Protein AF-A0AAV5T627-F1 (afdb_monomer)

pLDDT: mean 79.97, std 11.0, range [42.38, 95.25]

Organism: NCBI:txid358040

Sequence (148 aa):
MVHAQVKKFQKERMDAIRRGYDGKELEVSAQWTFTGAFMYSLTVITTIGYGNTSAKTNFGKTLTIIYAIVGIPLMLLLLTNIDQVMAKIFRFLCAQSIQPKFRIILWHKKRNAAKIRCGNSLVSRLTQERIKADSSRDSLAPSPSLSP

Secondary structure (DSSP, 8-state):
-HHHHHHHHHHHHHHHHHTT--S-HHHHHHHTSHHHHHHHHHHHHTT----SS---SHHHHHHHHHHHHHHHHHHHHHHHHHHHHHHHHHHHHHHHHHHHHHHHHHHHHHHHHHHHHHHHHHHHHHHHHHHHHHHHHHTTSPPP----

Nearest PDB structures (foldseek):
  8qz3-assembly1_A  TM=9.349E-01  e=4.740E-03  Homo sapiens
  8qz4-assembly1_B  TM=6.705E-01  e=3.155E-03  Homo sapiens
  6v37-assembly1_A  TM=6.675E-01  e=3.867E-03  Mus musculus
  8uec-assembly1_B  TM=6.697E-01  e=9.341E-03  Mus musculus
  8vt9-assembly1_A  TM=5.760E-01  e=1.508E-01  Spirochaeta thermophila

Foldseek 3Di:
DVVVVVVVVVVVVVVCVVVVDPVCPVVLVVCPDPVNVVVCLVCLLVVVCPVPHQDPDPVRVVVSVVSSVVSPVVVVVVCVVVVVVVVVVVVVVVCVVVVVVVVVVVVVVVVVVVVVVVVVVVVVVVVVVVVVVVVVVVVVDPDPDDDD

Structure (mmCIF, N/CA/C/O backbone):
data_AF-A0AAV5T627-F1
#
_entry.id   AF-A0AAV5T627-F1
#
loop_
_atom_site.group_PDB
_atom_site.id
_atom_site.type_symbol
_atom_site.label_atom_id
_atom_site.label_alt_id
_atom_site.label_comp_id
_atom_site.label_asym_id
_atom_site.label_entity_id
_atom_site.label_seq_id
_atom_site.pdbx_PDB_ins_code
_atom_site.Cartn_x
_atom_site.Cartn_y
_atom_site.Cartn_z
_atom_site.occupancy
_atom_site.B_iso_or_equiv
_atom_site.auth_seq_id
_atom_site.auth_comp_id
_atom_site.auth_asym_id
_atom_site.auth_atom_id
_atom_site.pdbx_PDB_model_num
ATOM 1 N N . MET A 1 1 ? 40.185 25.207 -33.789 1.00 73.31 1 MET A N 1
ATOM 2 C CA . MET A 1 1 ? 40.535 23.776 -33.606 1.00 73.31 1 MET A CA 1
ATOM 3 C C . MET A 1 1 ? 39.692 23.105 -32.516 1.00 73.31 1 MET A C 1
ATOM 5 O O . MET A 1 1 ? 39.027 22.122 -32.810 1.00 73.31 1 MET A O 1
ATOM 9 N N . VAL A 1 2 ? 39.619 23.674 -31.305 1.00 86.31 2 VAL A N 1
ATOM 10 C CA . VAL A 1 2 ? 38.874 23.112 -30.153 1.00 86.31 2 VAL A CA 1
ATOM 11 C C . VAL A 1 2 ? 37.380 22.869 -30.436 1.00 86.31 2 VAL A C 1
ATOM 13 O O . VAL A 1 2 ? 36.865 21.788 -30.164 1.00 86.31 2 VAL A O 1
ATOM 16 N N . HIS A 1 3 ? 36.684 23.811 -31.083 1.00 86.69 3 HIS A N 1
ATOM 17 C CA . HIS A 1 3 ? 35.256 23.653 -31.410 1.00 86.69 3 HIS A CA 1
ATOM 18 C C . HIS A 1 3 ? 34.939 22.460 -32.329 1.00 86.69 3 HIS A C 1
ATOM 20 O O . HIS A 1 3 ? 33.845 21.903 -32.252 1.00 86.69 3 HIS A O 1
ATOM 26 N N . ALA A 1 4 ? 35.878 22.049 -33.188 1.00 87.69 4 ALA A N 1
ATOM 27 C CA . ALA A 1 4 ? 3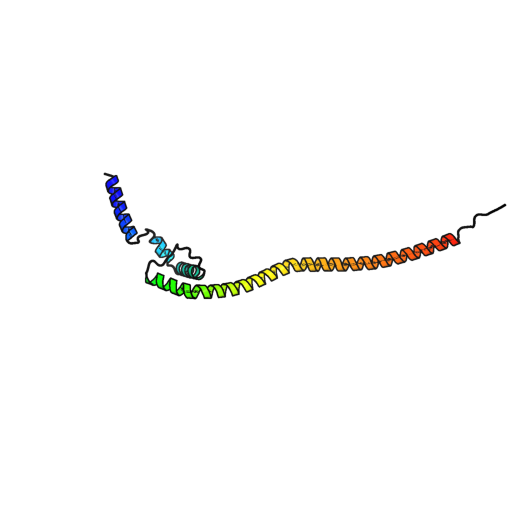5.686 20.897 -34.068 1.00 87.69 4 ALA A CA 1
ATOM 28 C C . ALA A 1 4 ? 35.774 19.573 -33.291 1.00 87.69 4 ALA A C 1
ATOM 30 O O . ALA A 1 4 ? 34.984 18.664 -33.538 1.00 87.69 4 ALA A O 1
ATOM 31 N N . GLN A 1 5 ? 36.677 19.488 -32.307 1.00 90.19 5 GLN A N 1
ATOM 32 C CA . GLN A 1 5 ? 36.783 18.323 -31.426 1.00 90.19 5 GLN A CA 1
ATOM 33 C C . GLN A 1 5 ? 35.558 18.187 -30.518 1.00 90.19 5 GLN A C 1
ATOM 35 O O . GLN A 1 5 ? 35.007 17.094 -30.408 1.00 90.19 5 GLN A O 1
ATOM 40 N N . VAL A 1 6 ? 35.067 19.297 -29.955 1.00 92.88 6 VAL A N 1
ATOM 41 C CA . VAL A 1 6 ? 33.853 19.287 -29.121 1.00 92.88 6 VAL A CA 1
ATOM 42 C C . VAL A 1 6 ? 32.643 18.803 -29.920 1.00 92.88 6 VAL A C 1
ATOM 44 O O . VAL A 1 6 ? 31.923 17.927 -29.452 1.00 92.88 6 VAL A O 1
ATOM 47 N N . LYS A 1 7 ? 32.445 19.292 -31.154 1.00 91.25 7 LYS A N 1
ATOM 48 C CA . LYS A 1 7 ? 31.338 18.833 -32.013 1.00 91.25 7 LYS A CA 1
ATOM 49 C C . LYS A 1 7 ? 31.445 17.350 -32.375 1.00 91.25 7 LYS A C 1
ATOM 51 O O . LYS A 1 7 ? 30.424 16.668 -32.432 1.00 91.25 7 LYS A O 1
ATOM 56 N N . LYS A 1 8 ? 32.659 16.843 -32.609 1.00 92.75 8 LYS A N 1
ATOM 57 C CA . LYS A 1 8 ? 32.888 15.424 -32.916 1.00 92.75 8 LYS A CA 1
ATOM 58 C C . LYS A 1 8 ? 32.561 14.534 -31.712 1.00 92.75 8 LYS A C 1
ATOM 60 O O . LYS A 1 8 ? 31.803 13.582 -31.858 1.00 92.75 8 LYS A O 1
ATOM 65 N N . PHE A 1 9 ? 33.022 14.918 -30.523 1.00 88.44 9 PHE A N 1
ATOM 66 C CA . PHE A 1 9 ? 32.716 14.217 -29.276 1.00 88.44 9 PHE A CA 1
ATOM 67 C C . PHE A 1 9 ? 31.225 14.279 -28.920 1.00 88.44 9 PHE A C 1
ATOM 69 O O . PHE A 1 9 ? 30.633 13.282 -28.518 1.00 88.44 9 PHE A O 1
ATOM 76 N N . GLN A 1 10 ? 30.584 15.434 -29.121 1.00 89.25 10 GLN A N 1
ATOM 77 C CA . GLN A 1 10 ? 29.136 15.571 -28.966 1.00 89.25 10 GLN A CA 1
ATOM 78 C C . GLN A 1 10 ? 28.392 14.631 -29.911 1.00 89.25 10 GLN A C 1
ATOM 80 O O . GLN A 1 10 ? 27.464 13.965 -29.474 1.00 89.25 10 GLN A O 1
ATOM 85 N N . LYS A 1 11 ? 28.808 14.527 -31.178 1.00 91.44 11 LYS A N 1
ATOM 86 C CA . LYS A 1 11 ? 28.188 13.610 -32.140 1.00 91.44 11 LYS A CA 1
ATOM 87 C C . LYS A 1 11 ? 28.334 12.148 -31.709 1.00 91.44 11 LYS A C 1
ATOM 89 O O . LYS A 1 11 ? 27.340 11.436 -31.685 1.00 91.44 11 LYS A O 1
ATOM 94 N N . GLU A 1 12 ? 29.524 11.736 -31.276 1.00 88.69 12 GLU A N 1
ATOM 95 C CA . GLU A 1 12 ? 29.774 10.382 -30.757 1.00 88.69 12 GLU A CA 1
ATOM 96 C C . GLU A 1 12 ? 28.945 10.078 -29.500 1.00 88.69 12 GLU A C 1
ATOM 98 O O . GLU A 1 12 ? 28.328 9.017 -29.395 1.00 88.69 12 GLU A O 1
ATOM 103 N N . ARG A 1 13 ? 28.858 11.026 -28.560 1.00 83.88 13 ARG A N 1
ATOM 104 C CA . ARG A 1 13 ? 28.022 10.887 -27.358 1.00 83.88 13 ARG A CA 1
ATOM 105 C C . ARG A 1 13 ? 26.537 10.836 -27.706 1.00 83.88 13 ARG A C 1
ATOM 107 O O . ARG A 1 13 ? 25.824 10.011 -27.144 1.00 83.88 13 ARG A O 1
ATOM 114 N N . MET A 1 14 ? 26.082 11.666 -28.640 1.00 84.69 14 MET A N 1
ATOM 115 C CA . MET A 1 14 ? 24.697 11.674 -29.114 1.00 84.69 14 MET A CA 1
ATOM 116 C C . MET A 1 14 ? 24.337 10.378 -29.846 1.00 84.69 14 MET A C 1
ATOM 118 O O . MET A 1 14 ? 23.236 9.865 -29.653 1.00 84.69 14 MET A O 1
ATOM 122 N N . ASP A 1 15 ? 25.256 9.809 -30.626 1.00 87.38 15 ASP A N 1
ATOM 123 C CA . ASP A 1 15 ? 25.064 8.514 -31.283 1.00 87.38 15 ASP A CA 1
ATOM 124 C C . ASP A 1 15 ? 25.043 7.362 -30.265 1.00 87.38 15 ASP A C 1
ATOM 126 O O . ASP A 1 15 ? 24.234 6.441 -30.395 1.00 87.38 15 ASP A O 1
ATOM 130 N N . ALA A 1 16 ? 25.848 7.437 -29.200 1.00 82.94 16 ALA A N 1
ATOM 131 C CA . ALA A 1 16 ? 25.779 6.494 -28.084 1.00 82.94 16 ALA A CA 1
ATOM 132 C C . ALA A 1 16 ? 24.440 6.595 -27.324 1.00 82.94 16 ALA A C 1
ATOM 134 O O . ALA A 1 16 ? 23.807 5.573 -27.060 1.00 82.94 16 ALA A O 1
ATOM 135 N N . ILE A 1 17 ? 23.955 7.810 -27.040 1.00 83.69 17 ILE A N 1
ATOM 136 C CA . ILE A 1 17 ? 22.651 8.039 -26.388 1.00 83.69 17 ILE A CA 1
ATOM 137 C C . ILE A 1 17 ? 21.505 7.532 -27.270 1.00 83.69 17 ILE A C 1
ATOM 139 O O . ILE A 1 17 ? 20.596 6.868 -26.777 1.00 83.69 17 ILE A O 1
ATOM 143 N N . ARG A 1 18 ? 21.566 7.767 -28.587 1.00 81.44 18 ARG A N 1
ATOM 144 C CA . ARG A 1 18 ? 20.597 7.224 -29.557 1.00 81.44 18 ARG A CA 1
ATOM 145 C C . ARG A 1 18 ? 20.548 5.698 -29.558 1.00 81.44 18 ARG A C 1
ATOM 147 O O . ARG A 1 18 ? 19.486 5.131 -29.783 1.00 81.44 18 ARG A O 1
ATOM 154 N N . ARG A 1 19 ? 21.673 5.036 -29.276 1.00 80.00 19 ARG A N 1
ATOM 155 C CA . ARG A 1 19 ? 21.759 3.577 -29.091 1.00 80.00 19 ARG A CA 1
ATOM 156 C C . ARG A 1 19 ? 21.329 3.114 -27.689 1.00 80.00 19 ARG A C 1
ATOM 158 O O . ARG A 1 19 ? 21.396 1.924 -27.405 1.00 80.00 19 ARG A O 1
ATOM 165 N N . GLY A 1 20 ? 20.864 4.022 -26.826 1.00 74.81 20 GLY A N 1
ATOM 166 C CA . GLY A 1 20 ? 20.358 3.722 -25.483 1.00 74.81 20 GLY A CA 1
ATOM 167 C C . GLY A 1 20 ? 21.411 3.762 -24.370 1.00 74.81 20 GLY A C 1
ATOM 168 O O . GLY A 1 20 ? 21.124 3.323 -23.252 1.00 74.81 20 GLY A O 1
ATOM 169 N N . TYR A 1 21 ? 22.615 4.276 -24.650 1.00 76.56 21 TYR A N 1
ATOM 170 C CA . TYR A 1 21 ? 23.680 4.416 -23.658 1.00 76.56 21 TYR A CA 1
ATOM 171 C C . TYR A 1 21 ? 23.410 5.605 -22.725 1.00 76.56 21 TYR A C 1
ATOM 173 O O . TYR A 1 21 ? 23.470 6.761 -23.137 1.00 76.56 21 TYR A O 1
ATOM 181 N N . ASP A 1 22 ? 23.155 5.309 -21.453 1.00 73.88 22 ASP A N 1
ATOM 182 C CA . ASP A 1 22 ? 22.832 6.292 -20.403 1.00 73.88 22 ASP A CA 1
ATOM 183 C C . ASP A 1 22 ? 24.055 6.629 -19.518 1.00 73.88 22 ASP A C 1
ATOM 185 O O . ASP A 1 22 ? 23.995 7.453 -18.618 1.00 73.88 22 ASP A O 1
ATOM 189 N N . GLY A 1 23 ? 25.211 5.987 -19.738 1.00 72.19 23 GLY A N 1
ATOM 190 C CA . GLY A 1 23 ? 26.420 6.217 -18.929 1.00 72.19 23 GLY A CA 1
ATOM 191 C C . GLY A 1 23 ? 26.338 5.742 -17.471 1.00 72.19 23 GLY A C 1
ATOM 192 O O . GLY A 1 23 ? 27.267 5.985 -16.710 1.00 72.19 23 GLY A O 1
ATOM 193 N N . LYS A 1 24 ? 25.262 5.040 -17.095 1.00 69.62 24 LYS A N 1
ATOM 194 C CA . LYS A 1 24 ? 24.983 4.531 -15.740 1.00 69.62 24 LYS A CA 1
ATOM 195 C C . LYS A 1 24 ? 25.222 3.023 -15.583 1.00 69.62 24 LYS A C 1
ATOM 197 O O . LYS A 1 24 ? 24.522 2.354 -14.832 1.00 69.62 24 LYS A O 1
ATOM 202 N N . GLU A 1 25 ? 26.176 2.448 -16.308 1.00 66.31 25 GLU A N 1
ATOM 203 C CA . GLU A 1 25 ? 26.361 0.983 -16.360 1.00 66.31 25 GLU A CA 1
ATOM 204 C C . GLU A 1 25 ? 26.674 0.353 -14.988 1.00 66.31 25 GLU A C 1
ATOM 206 O O . GLU A 1 25 ? 26.178 -0.732 -14.669 1.00 66.31 25 GLU A O 1
ATOM 211 N N . LEU A 1 26 ? 27.416 1.076 -14.142 1.00 62.47 26 LEU A N 1
ATOM 212 C CA . LEU A 1 26 ? 27.701 0.690 -12.755 1.00 62.47 26 LEU A CA 1
ATOM 213 C C . LEU A 1 26 ? 26.438 0.653 -11.877 1.00 62.47 26 LEU A C 1
ATOM 215 O O . LEU A 1 26 ? 26.290 -0.255 -11.062 1.00 62.47 26 LEU A O 1
ATOM 219 N N . GLU A 1 27 ? 25.500 1.586 -12.068 1.00 66.44 27 GLU A N 1
ATOM 220 C CA . GLU A 1 27 ? 24.241 1.599 -11.313 1.00 66.44 27 GLU A CA 1
ATOM 221 C C . GLU A 1 27 ? 23.278 0.517 -11.800 1.00 66.44 27 GLU A C 1
ATOM 223 O O . GLU A 1 27 ? 22.611 -0.107 -10.984 1.00 66.44 27 GLU A O 1
ATOM 228 N N . VAL A 1 28 ? 23.228 0.238 -13.107 1.00 67.25 28 VAL A N 1
ATOM 229 C CA . VAL A 1 28 ? 22.325 -0.781 -13.672 1.00 67.25 28 VAL A CA 1
ATOM 230 C C . VAL A 1 28 ? 22.624 -2.167 -13.090 1.00 67.25 28 VAL A C 1
ATOM 232 O O . VAL A 1 28 ? 21.699 -2.885 -12.714 1.00 67.25 28 VAL A O 1
ATOM 235 N N . SER A 1 29 ? 23.899 -2.532 -12.943 1.00 65.38 29 SER A N 1
ATOM 236 C CA . SER A 1 29 ? 24.288 -3.816 -12.334 1.00 65.38 29 SER A CA 1
ATOM 237 C C . SER A 1 29 ? 23.878 -3.915 -10.856 1.00 65.38 29 SER A C 1
ATOM 239 O O . SER A 1 29 ? 23.483 -4.983 -10.394 1.00 65.38 29 SER A O 1
ATOM 241 N N . ALA A 1 30 ? 23.906 -2.797 -10.121 1.00 66.31 30 ALA A N 1
ATOM 242 C CA . ALA A 1 30 ? 23.438 -2.731 -8.735 1.00 66.31 30 ALA A CA 1
ATOM 243 C C . ALA A 1 30 ? 21.896 -2.715 -8.627 1.00 66.31 30 ALA A C 1
ATOM 245 O O . ALA A 1 30 ? 21.326 -3.300 -7.701 1.00 66.31 30 ALA A O 1
ATOM 246 N N . GLN A 1 31 ? 21.213 -2.087 -9.590 1.00 68.12 31 GLN A N 1
ATOM 247 C CA . GLN A 1 31 ? 19.752 -1.998 -9.670 1.00 68.12 31 GLN A CA 1
ATOM 248 C C . GLN A 1 31 ? 19.084 -3.362 -9.901 1.00 68.12 31 GLN A C 1
ATOM 250 O O . GLN A 1 31 ? 17.999 -3.600 -9.375 1.00 68.12 31 GLN A O 1
ATOM 255 N N . TRP A 1 32 ? 19.726 -4.273 -10.639 1.00 76.94 32 TRP A N 1
ATOM 256 C CA . TRP A 1 32 ? 19.209 -5.623 -10.919 1.00 76.94 32 TRP A CA 1
ATOM 257 C C . TRP A 1 32 ? 19.702 -6.697 -9.935 1.00 76.94 32 TRP A C 1
ATOM 259 O O . TRP A 1 32 ? 19.795 -7.875 -10.272 1.00 76.94 32 TRP A O 1
ATOM 269 N N . THR A 1 33 ? 19.990 -6.311 -8.693 1.00 84.81 33 THR A N 1
ATOM 270 C CA . THR A 1 33 ? 20.160 -7.262 -7.582 1.00 84.81 33 THR A CA 1
ATOM 271 C C . THR A 1 33 ? 18.800 -7.798 -7.113 1.00 84.81 33 THR A C 1
ATOM 273 O O . THR A 1 33 ? 17.763 -7.207 -7.410 1.00 84.81 33 THR A O 1
ATOM 276 N N . PHE A 1 34 ? 18.767 -8.903 -6.357 1.00 85.62 34 PHE A N 1
ATOM 277 C CA . PHE A 1 34 ? 17.510 -9.499 -5.867 1.00 85.62 34 PHE A CA 1
ATOM 278 C C . PHE A 1 34 ? 16.620 -8.483 -5.130 1.00 85.62 34 PHE A C 1
ATOM 280 O O . PHE A 1 34 ? 15.432 -8.357 -5.423 1.00 85.62 34 PHE A O 1
ATOM 287 N N . THR A 1 35 ? 17.215 -7.697 -4.230 1.00 88.44 35 THR A N 1
ATOM 288 C CA . THR A 1 35 ? 16.514 -6.640 -3.491 1.00 88.44 35 THR A CA 1
ATOM 289 C C . THR A 1 35 ? 16.008 -5.532 -4.416 1.00 88.44 35 THR A C 1
ATOM 291 O O . THR A 1 35 ? 14.873 -5.086 -4.264 1.00 88.44 35 THR A O 1
ATOM 294 N N . GLY A 1 36 ? 16.808 -5.110 -5.403 1.00 85.75 36 GLY A N 1
ATOM 295 C CA . GLY A 1 36 ? 16.403 -4.098 -6.384 1.00 85.75 36 GLY A CA 1
ATOM 296 C C . GLY A 1 36 ? 15.251 -4.566 -7.279 1.00 85.75 36 GLY A C 1
ATOM 297 O O . GLY A 1 36 ? 14.286 -3.829 -7.482 1.00 85.75 36 GLY A O 1
ATOM 298 N N . ALA A 1 37 ? 15.283 -5.825 -7.720 1.00 86.31 37 ALA A N 1
ATOM 299 C CA . ALA A 1 37 ? 14.211 -6.443 -8.496 1.00 86.31 37 ALA A CA 1
ATOM 300 C C . ALA A 1 37 ? 12.914 -6.612 -7.682 1.00 86.31 37 ALA A C 1
ATOM 302 O O . ALA A 1 37 ? 11.826 -6.374 -8.207 1.00 86.31 37 ALA A O 1
ATOM 303 N N . PHE A 1 38 ? 13.016 -6.969 -6.397 1.00 87.19 38 PHE A N 1
ATOM 304 C CA . PHE A 1 38 ? 11.866 -7.054 -5.492 1.00 87.19 38 PHE A CA 1
ATOM 305 C C . PHE A 1 38 ? 11.235 -5.680 -5.218 1.00 87.19 38 PHE A C 1
ATOM 307 O O . PHE A 1 38 ? 10.017 -5.531 -5.239 1.00 87.19 38 PHE A O 1
ATOM 314 N N . MET A 1 39 ? 12.049 -4.644 -5.008 1.00 87.50 39 MET A N 1
ATOM 315 C CA . MET A 1 39 ? 11.547 -3.273 -4.872 1.00 87.50 39 MET A CA 1
ATOM 316 C C . MET A 1 39 ? 10.898 -2.775 -6.174 1.00 87.50 39 MET A C 1
ATOM 318 O O . MET A 1 39 ? 9.856 -2.117 -6.138 1.00 87.50 39 MET A O 1
ATOM 322 N N . TYR A 1 40 ? 11.463 -3.123 -7.334 1.00 85.31 40 TYR A N 1
ATOM 323 C CA . TYR A 1 40 ? 10.859 -2.827 -8.634 1.00 85.31 40 TYR A CA 1
ATOM 324 C C . TYR A 1 40 ? 9.471 -3.467 -8.770 1.00 85.31 40 TYR A C 1
ATOM 326 O O . TYR A 1 40 ? 8.504 -2.772 -9.073 1.00 85.31 40 TYR A O 1
ATOM 334 N N . SER A 1 41 ? 9.329 -4.760 -8.477 1.00 87.00 41 SER A N 1
ATOM 335 C CA . SER A 1 41 ? 8.032 -5.436 -8.567 1.00 87.00 41 SER A CA 1
ATOM 336 C C . SER A 1 41 ? 7.019 -4.891 -7.551 1.00 87.00 41 SER A C 1
ATOM 338 O O . SER A 1 41 ? 5.879 -4.598 -7.917 1.00 87.00 41 SER A O 1
ATOM 340 N N . LEU A 1 42 ? 7.440 -4.631 -6.310 1.00 88.75 42 LEU A N 1
ATOM 341 C CA . LEU A 1 42 ? 6.584 -4.044 -5.276 1.00 88.75 42 LEU A CA 1
ATOM 342 C C . LEU A 1 42 ? 6.037 -2.668 -5.686 1.00 88.75 42 LEU A C 1
ATOM 344 O O . LEU A 1 42 ? 4.849 -2.395 -5.522 1.00 88.75 42 LEU A O 1
ATOM 348 N N . THR A 1 43 ? 6.879 -1.801 -6.250 1.00 88.31 43 THR A N 1
ATOM 349 C CA . THR A 1 43 ? 6.472 -0.453 -6.686 1.00 88.31 43 THR A CA 1
ATOM 350 C C . THR A 1 43 ? 5.579 -0.459 -7.926 1.00 88.31 43 THR A C 1
ATOM 352 O O . THR A 1 43 ? 4.753 0.445 -8.063 1.00 88.31 43 THR A O 1
ATOM 355 N N . VAL A 1 44 ? 5.692 -1.477 -8.788 1.00 87.94 44 VAL A N 1
ATOM 356 C CA . VAL A 1 44 ? 4.754 -1.720 -9.897 1.00 87.94 44 VAL A CA 1
ATOM 357 C C . VAL A 1 44 ? 3.392 -2.176 -9.368 1.00 87.94 44 VAL A C 1
ATOM 359 O O . VAL A 1 44 ? 2.390 -1.580 -9.751 1.00 87.94 44 VAL A O 1
ATOM 362 N N . ILE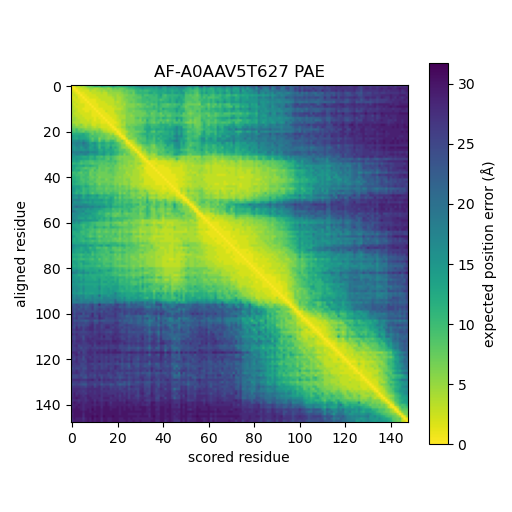 A 1 45 ? 3.333 -3.159 -8.454 1.00 87.94 45 ILE A N 1
ATOM 363 C CA . ILE A 1 45 ? 2.058 -3.594 -7.836 1.00 87.94 45 ILE A CA 1
ATOM 364 C C . ILE A 1 45 ? 1.385 -2.438 -7.105 1.00 87.94 45 ILE A C 1
ATOM 366 O O . ILE A 1 45 ? 0.183 -2.227 -7.234 1.00 87.94 45 ILE A O 1
ATOM 370 N N . THR A 1 46 ? 2.165 -1.687 -6.328 1.00 88.19 46 THR A N 1
ATOM 371 C CA . THR A 1 46 ? 1.649 -0.590 -5.499 1.00 88.19 46 THR A CA 1
ATOM 372 C C . THR A 1 46 ? 1.332 0.644 -6.349 1.00 88.19 46 THR A C 1
ATOM 374 O O . THR A 1 46 ? 0.850 1.646 -5.833 1.00 88.19 46 THR A O 1
ATOM 377 N N . THR A 1 47 ? 1.591 0.600 -7.663 1.00 88.44 47 THR A N 1
ATOM 378 C CA . THR A 1 47 ? 1.397 1.701 -8.622 1.00 88.44 47 THR A CA 1
ATOM 379 C C . THR A 1 47 ? 2.137 2.996 -8.261 1.00 88.44 47 THR A C 1
ATOM 381 O O . THR A 1 47 ? 1.837 4.052 -8.806 1.00 88.44 47 THR A O 1
ATOM 384 N N . ILE A 1 48 ? 3.144 2.921 -7.380 1.00 90.62 48 ILE A N 1
ATOM 385 C CA . ILE A 1 48 ? 3.999 4.065 -7.026 1.00 90.62 48 ILE A CA 1
ATOM 386 C C . ILE A 1 48 ? 4.863 4.436 -8.231 1.00 90.62 48 ILE A C 1
ATOM 388 O O . ILE A 1 48 ? 4.980 5.607 -8.574 1.00 90.62 48 ILE A O 1
ATOM 392 N N . GLY A 1 49 ? 5.474 3.422 -8.859 1.00 81.06 49 GLY A N 1
ATOM 393 C CA . GLY A 1 49 ? 6.195 3.559 -10.122 1.00 81.06 49 GLY A CA 1
ATOM 394 C C . GLY A 1 49 ? 7.270 4.652 -10.144 1.00 81.06 49 GLY A C 1
ATOM 395 O O . GLY A 1 49 ? 7.206 5.538 -10.987 1.00 81.06 49 GLY A O 1
ATOM 396 N N . TYR A 1 50 ? 8.299 4.572 -9.288 1.00 81.50 50 TYR A N 1
ATOM 397 C CA . TYR A 1 50 ? 9.374 5.584 -9.226 1.00 81.50 50 TYR A CA 1
ATOM 398 C C . TYR A 1 50 ? 10.114 5.840 -10.555 1.00 81.50 50 TYR A C 1
ATOM 400 O O . TYR A 1 50 ? 10.787 6.856 -10.693 1.00 81.50 50 TYR A O 1
ATOM 408 N N . GLY A 1 51 ? 10.064 4.911 -11.517 1.00 74.75 51 GLY A N 1
ATOM 409 C CA . GLY A 1 51 ? 10.631 5.091 -12.862 1.00 74.75 51 GLY A CA 1
ATOM 410 C C . GLY A 1 51 ? 12.165 5.047 -12.963 1.00 74.75 51 GLY A C 1
ATOM 411 O O . GLY A 1 51 ? 12.689 4.996 -14.071 1.00 74.75 51 GLY A O 1
ATOM 412 N N . ASN A 1 52 ? 12.890 5.007 -11.839 1.00 69.75 52 ASN A N 1
ATOM 413 C CA . ASN A 1 52 ? 14.361 5.006 -11.801 1.00 69.75 52 ASN A CA 1
ATOM 414 C C . ASN A 1 52 ? 15.005 3.700 -12.310 1.00 69.75 52 ASN A C 1
ATOM 416 O O . ASN A 1 52 ? 16.128 3.695 -12.809 1.00 69.75 52 ASN A O 1
ATOM 420 N N . THR A 1 53 ? 14.292 2.581 -12.198 1.00 65.19 53 THR A N 1
ATOM 421 C CA . THR A 1 53 ? 14.724 1.274 -12.697 1.00 65.19 53 THR A CA 1
ATOM 422 C C . T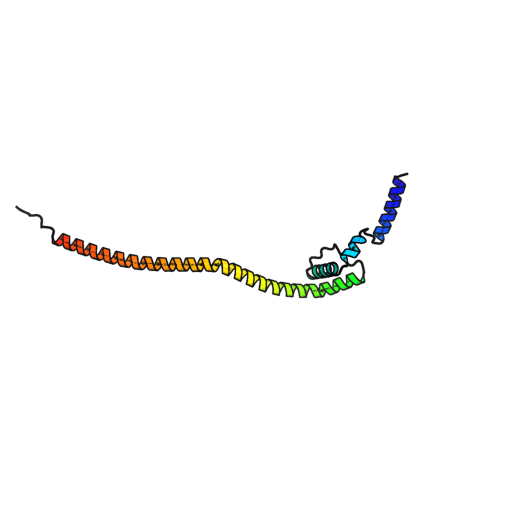HR A 1 53 ? 13.600 0.740 -13.560 1.00 65.19 53 THR A C 1
ATOM 424 O O . THR A 1 53 ? 12.511 0.472 -13.067 1.00 65.19 53 THR A O 1
ATOM 427 N N . SER A 1 54 ? 13.828 0.660 -14.867 1.00 67.81 54 SER A N 1
ATOM 428 C CA . SER A 1 54 ? 12.832 0.183 -15.822 1.00 67.81 54 SER A CA 1
ATOM 429 C C . SER A 1 54 ? 13.466 -0.846 -16.741 1.00 67.81 54 SER A C 1
ATOM 431 O O . SER A 1 54 ? 14.604 -0.678 -17.190 1.00 67.81 54 SER A O 1
ATOM 433 N N . ALA A 1 55 ? 12.736 -1.928 -17.012 1.00 67.94 55 ALA A N 1
ATOM 434 C CA . ALA A 1 55 ? 13.178 -2.956 -17.936 1.00 67.94 55 ALA A CA 1
ATOM 435 C C . ALA A 1 55 ? 13.327 -2.353 -19.342 1.00 67.94 55 ALA A C 1
ATOM 437 O O . ALA A 1 55 ? 12.349 -2.067 -20.035 1.00 67.94 55 ALA A O 1
ATOM 438 N N . LYS A 1 56 ? 14.575 -2.147 -19.778 1.00 69.50 56 LYS A N 1
ATOM 439 C CA . LYS A 1 56 ? 14.881 -1.635 -21.125 1.00 69.50 56 LYS A CA 1
ATOM 440 C C . LYS A 1 56 ? 14.555 -2.666 -22.219 1.00 69.50 56 LYS A C 1
ATOM 442 O O . LYS A 1 56 ? 14.395 -2.292 -23.377 1.00 69.50 56 LYS A O 1
ATOM 447 N N . THR A 1 57 ? 14.400 -3.941 -21.855 1.00 80.19 57 THR A N 1
ATOM 448 C CA . THR A 1 57 ? 14.097 -5.051 -22.768 1.00 80.19 57 THR A CA 1
ATOM 449 C C . THR A 1 57 ? 12.610 -5.112 -23.139 1.00 80.19 57 THR A C 1
ATOM 451 O O . THR A 1 57 ? 11.729 -4.900 -22.307 1.00 80.19 57 THR A O 1
ATOM 454 N N . ASN A 1 58 ? 12.312 -5.452 -24.398 1.00 78.25 58 ASN A N 1
ATOM 455 C CA . ASN A 1 58 ? 10.930 -5.569 -24.895 1.00 78.25 58 ASN A CA 1
ATOM 456 C C . ASN A 1 58 ? 10.127 -6.648 -24.147 1.00 78.25 58 ASN A C 1
ATOM 458 O O . ASN A 1 58 ? 8.944 -6.472 -23.855 1.00 78.25 58 ASN A O 1
ATOM 462 N N . PHE A 1 59 ? 10.793 -7.743 -23.778 1.00 8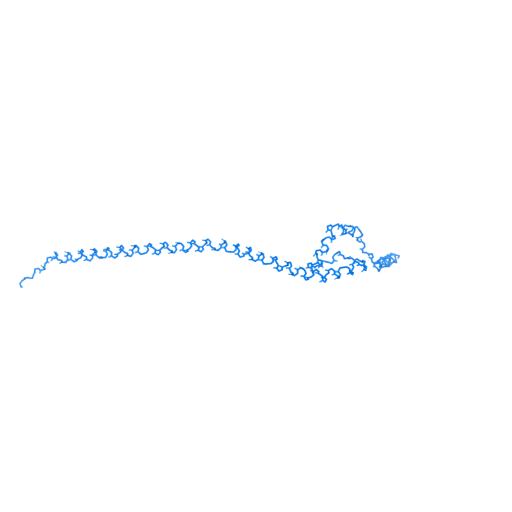3.00 59 PHE A N 1
ATOM 463 C CA . PHE A 1 59 ? 10.189 -8.821 -23.001 1.00 83.00 59 PHE A CA 1
ATOM 464 C C . PHE A 1 59 ? 9.843 -8.383 -21.571 1.00 83.00 59 PHE A C 1
ATOM 466 O O . PHE A 1 59 ? 8.725 -8.608 -21.113 1.00 83.00 59 PHE A O 1
ATOM 473 N N . GLY A 1 60 ? 10.754 -7.672 -20.895 1.00 82.31 60 GLY A N 1
ATOM 474 C CA . GLY A 1 60 ? 10.516 -7.173 -19.540 1.00 82.31 60 GLY A CA 1
ATOM 475 C C . GLY A 1 60 ? 9.333 -6.206 -19.471 1.00 82.31 60 GLY A C 1
ATOM 476 O O . GLY A 1 60 ? 8.501 -6.330 -18.582 1.00 82.31 60 GLY A O 1
ATOM 477 N N . LYS A 1 61 ? 9.182 -5.320 -20.466 1.00 84.06 61 LYS A N 1
ATOM 478 C CA . LYS A 1 61 ? 8.017 -4.420 -20.567 1.00 84.06 61 LYS A CA 1
ATOM 479 C C . LYS A 1 61 ? 6.692 -5.181 -20.654 1.00 84.06 61 LYS A C 1
ATOM 481 O O . LYS A 1 61 ? 5.730 -4.807 -19.992 1.00 84.06 61 LYS A O 1
ATOM 486 N N . THR A 1 62 ? 6.649 -6.251 -21.446 1.00 86.94 62 THR A N 1
ATOM 487 C CA . THR A 1 62 ? 5.433 -7.061 -21.628 1.00 86.94 62 THR A CA 1
ATOM 488 C C . THR A 1 62 ? 5.049 -7.778 -20.333 1.00 86.94 62 THR A C 1
ATOM 490 O O . THR A 1 62 ? 3.884 -7.762 -19.940 1.00 86.94 62 THR A O 1
ATOM 493 N N . LEU A 1 63 ? 6.033 -8.332 -19.617 1.00 87.38 63 LEU A N 1
ATOM 494 C CA . LEU A 1 63 ? 5.811 -8.941 -18.304 1.00 87.38 63 LEU A CA 1
ATOM 495 C C . LEU A 1 63 ? 5.298 -7.929 -17.275 1.00 87.38 63 LEU A C 1
ATOM 497 O O . LEU A 1 63 ? 4.354 -8.237 -16.552 1.00 87.38 63 LEU A O 1
ATOM 501 N N . THR A 1 64 ? 5.858 -6.716 -17.241 1.00 87.19 64 THR A N 1
ATOM 502 C CA . THR A 1 64 ? 5.398 -5.647 -16.340 1.00 87.19 64 THR A CA 1
ATOM 503 C C . THR A 1 64 ? 3.933 -5.285 -16.593 1.00 87.19 64 THR A C 1
ATOM 505 O O . THR A 1 64 ? 3.192 -5.068 -15.638 1.00 87.19 64 THR A O 1
ATOM 508 N N . ILE A 1 65 ? 3.484 -5.263 -17.853 1.00 89.06 65 ILE A N 1
ATOM 509 C CA . ILE A 1 65 ? 2.083 -4.975 -18.202 1.00 89.06 65 ILE A CA 1
ATOM 510 C C . ILE A 1 65 ? 1.151 -6.081 -17.691 1.00 89.06 65 ILE A C 1
ATOM 512 O O . ILE A 1 65 ? 0.163 -5.785 -17.022 1.00 89.06 65 ILE A O 1
ATOM 516 N N . ILE A 1 66 ? 1.474 -7.353 -17.953 1.00 91.12 66 ILE A N 1
ATOM 517 C CA . ILE A 1 66 ? 0.675 -8.498 -17.475 1.00 91.12 66 ILE A CA 1
ATOM 518 C C . ILE A 1 66 ? 0.611 -8.497 -15.943 1.00 91.12 66 ILE A C 1
ATOM 520 O O . ILE A 1 66 ? -0.450 -8.684 -15.347 1.00 91.12 66 ILE A O 1
ATOM 524 N N . TYR A 1 67 ? 1.748 -8.230 -15.307 1.00 89.12 67 TYR A N 1
ATOM 525 C CA . TYR A 1 67 ? 1.863 -8.150 -13.861 1.00 89.12 67 TYR A CA 1
ATOM 526 C C . TYR A 1 67 ? 1.060 -6.989 -13.266 1.00 89.12 67 TYR A C 1
ATOM 528 O O . TYR A 1 67 ? 0.433 -7.168 -12.229 1.00 89.12 67 TYR A O 1
ATOM 536 N N . ALA A 1 68 ? 1.005 -5.831 -13.929 1.00 88.94 68 ALA A N 1
ATOM 537 C CA . ALA A 1 68 ? 0.184 -4.705 -13.490 1.00 88.94 68 ALA A CA 1
ATOM 538 C C . ALA A 1 68 ? -1.318 -5.035 -13.541 1.00 88.94 68 ALA A C 1
ATOM 540 O O . ALA A 1 68 ? -2.040 -4.722 -12.598 1.00 88.94 68 ALA A O 1
ATOM 541 N N . ILE A 1 69 ? -1.785 -5.726 -14.589 1.00 92.12 69 ILE A N 1
ATOM 542 C CA . ILE A 1 69 ? -3.206 -6.095 -14.741 1.00 92.12 69 ILE A CA 1
ATOM 543 C C . ILE A 1 69 ? -3.687 -6.971 -13.578 1.00 92.12 69 ILE A C 1
ATOM 545 O O . ILE A 1 69 ? -4.788 -6.768 -13.075 1.00 92.12 69 ILE A O 1
ATOM 549 N N . VAL A 1 70 ? -2.868 -7.926 -13.132 1.00 91.94 70 VAL A N 1
ATOM 550 C CA . VAL A 1 70 ? -3.204 -8.803 -11.996 1.00 91.94 70 VAL A CA 1
ATOM 551 C C . VAL A 1 70 ? -2.874 -8.141 -10.654 1.00 91.94 70 VAL A C 1
ATOM 553 O O . VAL A 1 70 ? -3.592 -8.318 -9.674 1.00 91.94 70 VAL A O 1
ATOM 556 N N . GLY A 1 71 ? -1.801 -7.356 -10.600 1.00 89.06 71 GLY A N 1
ATOM 557 C CA . GLY A 1 71 ? -1.307 -6.716 -9.386 1.00 89.06 71 GLY A CA 1
ATOM 558 C C . GLY A 1 71 ? -2.245 -5.641 -8.847 1.00 89.06 71 GLY A C 1
ATOM 559 O O . GLY A 1 71 ? -2.474 -5.606 -7.644 1.00 89.06 71 GLY A O 1
ATOM 560 N N . ILE A 1 72 ? -2.841 -4.815 -9.712 1.00 91.00 72 ILE A N 1
ATOM 561 C CA . ILE A 1 72 ? -3.767 -3.744 -9.307 1.00 91.00 72 ILE A CA 1
ATOM 562 C C . ILE A 1 72 ? -4.984 -4.286 -8.526 1.00 91.00 72 ILE A C 1
ATOM 564 O O . ILE A 1 72 ? -5.190 -3.845 -7.394 1.00 91.00 72 ILE A O 1
ATOM 568 N N . PRO A 1 73 ? -5.785 -5.247 -9.038 1.00 91.62 73 PRO A N 1
ATOM 569 C CA . PRO A 1 73 ? -6.928 -5.770 -8.289 1.00 91.62 73 PRO A CA 1
ATOM 570 C C . PRO A 1 73 ? -6.499 -6.499 -7.011 1.00 91.62 73 PRO A C 1
ATOM 572 O O . PRO A 1 73 ? -7.165 -6.381 -5.981 1.00 91.62 73 PRO A O 1
ATOM 575 N N . LEU A 1 74 ? -5.365 -7.205 -7.044 1.00 91.94 74 LEU A N 1
ATOM 576 C CA . LEU A 1 74 ? -4.841 -7.907 -5.875 1.00 91.94 74 LEU A CA 1
ATOM 577 C C . LEU A 1 74 ? -4.383 -6.928 -4.781 1.00 91.94 74 LEU A C 1
ATOM 579 O O . LEU A 1 74 ? -4.655 -7.151 -3.601 1.00 91.94 74 LEU A O 1
ATOM 583 N N . MET A 1 75 ? -3.756 -5.815 -5.168 1.00 91.69 75 MET A N 1
ATOM 584 C CA . MET A 1 75 ? -3.346 -4.748 -4.257 1.00 91.69 75 MET A CA 1
ATOM 585 C C . MET A 1 75 ? -4.550 -4.035 -3.645 1.00 91.69 75 MET A C 1
ATOM 587 O O . MET A 1 75 ? -4.550 -3.777 -2.447 1.00 91.69 75 MET A O 1
ATOM 591 N N . LEU A 1 76 ? -5.601 -3.762 -4.426 1.00 91.06 76 LEU A N 1
ATOM 592 C CA . LEU A 1 76 ? -6.839 -3.167 -3.910 1.00 91.06 76 LEU A CA 1
ATOM 593 C C . LEU A 1 76 ? -7.517 -4.070 -2.869 1.00 91.06 76 LEU A C 1
ATOM 595 O O . LEU A 1 76 ? -7.985 -3.588 -1.832 1.00 91.06 76 LEU A O 1
ATOM 599 N N . LEU A 1 77 ? -7.528 -5.386 -3.104 1.00 93.62 77 LEU A N 1
ATOM 600 C CA . LEU A 1 77 ? -8.039 -6.353 -2.135 1.00 93.62 77 LEU A CA 1
ATOM 601 C C . LEU A 1 77 ? -7.174 -6.388 -0.868 1.00 93.62 77 LEU A C 1
ATOM 603 O O . LEU A 1 77 ? -7.707 -6.362 0.243 1.00 93.62 77 LEU A O 1
ATOM 607 N N . LEU A 1 78 ? -5.847 -6.422 -1.014 1.00 92.25 78 LEU A N 1
ATOM 608 C CA . LEU A 1 78 ? -4.915 -6.393 0.115 1.00 92.25 78 LEU A CA 1
ATOM 609 C C . LEU A 1 78 ? -5.090 -5.117 0.945 1.00 92.25 78 LEU A C 1
ATOM 611 O O . LEU A 1 78 ? -5.207 -5.196 2.167 1.00 92.25 78 LEU A O 1
ATOM 615 N N . LEU A 1 79 ? -5.166 -3.964 0.280 1.00 92.38 79 LEU A N 1
ATOM 616 C CA . LEU A 1 79 ? -5.343 -2.663 0.912 1.00 92.38 79 LEU A CA 1
ATOM 617 C C . LEU A 1 79 ? -6.642 -2.628 1.717 1.00 92.38 79 LEU A C 1
ATOM 619 O O . LEU A 1 79 ? -6.609 -2.320 2.899 1.00 92.38 79 LEU A O 1
ATOM 623 N N . THR A 1 80 ? -7.749 -3.104 1.141 1.00 94.12 80 THR A N 1
ATOM 624 C CA . THR A 1 80 ? -9.037 -3.197 1.847 1.00 94.12 80 THR A CA 1
ATOM 625 C C . THR A 1 80 ? -8.941 -4.042 3.123 1.00 94.12 80 THR A C 1
ATOM 627 O O . THR A 1 80 ? -9.504 -3.685 4.159 1.00 94.12 80 THR A O 1
ATOM 630 N N . ASN A 1 81 ? -8.221 -5.167 3.081 1.00 94.88 81 ASN A N 1
ATOM 631 C CA . ASN A 1 81 ? -8.033 -6.020 4.257 1.00 94.88 81 ASN A CA 1
ATOM 632 C C . ASN A 1 81 ? -7.162 -5.340 5.326 1.00 94.88 81 ASN A C 1
ATOM 634 O O . ASN A 1 81 ? -7.510 -5.358 6.511 1.00 94.88 81 ASN A O 1
ATOM 638 N N . ILE A 1 82 ? -6.057 -4.711 4.917 1.00 95.25 82 ILE A N 1
ATOM 639 C CA . ILE A 1 82 ? -5.154 -3.979 5.815 1.00 95.25 82 ILE A CA 1
ATOM 640 C C . ILE A 1 82 ? -5.877 -2.784 6.443 1.00 95.25 82 ILE A C 1
ATOM 642 O O . ILE A 1 82 ? -5.807 -2.605 7.659 1.00 95.25 82 ILE A O 1
ATOM 646 N N . ASP A 1 83 ? -6.636 -2.024 5.659 1.00 92.88 83 ASP A N 1
ATOM 647 C CA . ASP A 1 83 ? -7.397 -0.859 6.109 1.00 92.88 83 ASP A CA 1
ATOM 648 C C . ASP A 1 83 ? -8.413 -1.230 7.189 1.00 92.88 83 ASP A C 1
ATOM 650 O O . ASP A 1 83 ? -8.565 -0.522 8.186 1.00 92.88 83 ASP A O 1
ATOM 654 N N . GLN A 1 84 ? -9.083 -2.378 7.057 1.00 94.06 84 GLN A N 1
ATOM 655 C CA . GLN A 1 84 ? -10.018 -2.851 8.077 1.00 94.06 84 GLN A CA 1
ATOM 656 C C . GLN A 1 84 ? -9.324 -3.186 9.400 1.00 94.06 84 GLN A C 1
ATOM 658 O O . GLN A 1 84 ? -9.859 -2.879 10.472 1.00 94.06 84 GLN A O 1
ATOM 663 N N . VAL A 1 85 ? -8.155 -3.828 9.346 1.00 95.25 85 VAL A N 1
ATOM 664 C CA . VAL A 1 85 ? -7.350 -4.130 10.539 1.00 95.25 85 VAL A CA 1
ATOM 665 C C . VAL A 1 85 ? -6.836 -2.835 11.159 1.00 95.25 85 VAL A C 1
ATOM 667 O O . VAL A 1 85 ? -7.000 -2.624 12.362 1.00 95.25 85 VAL A O 1
ATOM 670 N N . MET A 1 86 ? -6.319 -1.924 10.339 1.00 94.00 86 MET A N 1
ATOM 671 C CA . MET A 1 86 ? -5.815 -0.630 10.780 1.00 94.00 86 MET A CA 1
ATOM 672 C C . MET A 1 86 ? -6.918 0.208 11.434 1.00 94.00 86 MET A C 1
ATOM 674 O O . MET A 1 86 ? -6.728 0.741 12.523 1.00 94.00 86 MET A O 1
ATOM 678 N N . ALA A 1 87 ? -8.121 0.243 10.857 1.00 93.25 87 ALA A N 1
ATOM 679 C CA . ALA A 1 87 ? -9.272 0.932 11.436 1.00 93.25 87 ALA A CA 1
ATOM 680 C C . ALA A 1 87 ? -9.742 0.302 12.759 1.00 93.25 87 ALA A C 1
ATOM 682 O O . ALA A 1 87 ? -10.222 1.008 13.649 1.00 93.25 87 ALA A O 1
ATOM 683 N N . LYS A 1 88 ? -9.635 -1.026 12.921 1.00 91.44 88 LYS A N 1
ATOM 684 C CA . LYS A 1 88 ? -9.911 -1.700 14.205 1.00 91.44 88 LYS A CA 1
ATOM 685 C C . LYS A 1 88 ? -8.893 -1.287 15.263 1.00 91.44 88 LYS A C 1
ATOM 687 O O . LYS A 1 88 ? -9.305 -0.908 16.354 1.00 91.44 88 LYS A O 1
ATOM 692 N N . ILE A 1 89 ? -7.605 -1.295 14.924 1.00 92.06 89 ILE A N 1
ATOM 693 C CA . ILE A 1 89 ? -6.526 -0.871 15.826 1.00 92.06 89 ILE A CA 1
ATOM 694 C C . ILE A 1 89 ? -6.687 0.606 16.189 1.00 92.06 89 ILE A C 1
ATOM 696 O O . ILE A 1 89 ? -6.632 0.957 17.361 1.00 92.06 89 ILE A O 1
ATOM 700 N N . PHE A 1 90 ? -6.972 1.468 15.214 1.00 91.62 90 PHE A N 1
ATOM 701 C CA . PHE A 1 90 ? -7.201 2.891 15.443 1.00 91.62 90 PHE A CA 1
ATOM 702 C C . PHE A 1 90 ? -8.381 3.134 16.389 1.00 91.62 90 PHE A C 1
ATOM 704 O O . PHE A 1 90 ? -8.245 3.843 17.383 1.00 91.62 90 PHE A O 1
ATOM 711 N N . ARG A 1 91 ? -9.528 2.485 16.144 1.00 88.44 91 ARG A N 1
ATOM 712 C CA . ARG A 1 91 ? -10.686 2.5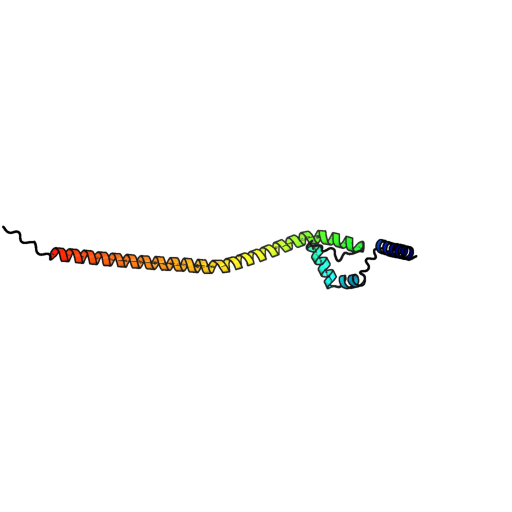58 17.050 1.00 88.44 91 ARG A CA 1
ATOM 713 C C . ARG A 1 91 ? -10.371 2.001 18.430 1.00 88.44 91 ARG A C 1
ATOM 715 O O . ARG A 1 91 ? -10.825 2.577 19.412 1.00 88.44 91 ARG A O 1
ATOM 722 N N . PHE A 1 92 ? -9.601 0.921 18.515 1.00 87.00 92 PHE A N 1
ATOM 723 C CA . PHE A 1 92 ? -9.174 0.342 19.782 1.00 87.00 92 PHE A CA 1
ATOM 724 C C . PHE A 1 92 ? -8.288 1.312 20.569 1.00 87.00 92 PHE A C 1
ATOM 726 O O . PHE A 1 92 ? -8.565 1.563 21.736 1.00 87.00 92 PHE A O 1
ATOM 733 N N . LEU A 1 93 ? -7.302 1.937 19.925 1.00 84.56 93 LEU A N 1
ATOM 734 C CA . LEU A 1 93 ? -6.436 2.947 20.536 1.00 84.56 93 LEU A CA 1
ATOM 735 C C . LEU A 1 93 ? -7.229 4.188 20.966 1.00 84.56 93 LEU A C 1
ATOM 737 O O . LEU A 1 93 ? -7.133 4.610 22.117 1.00 84.56 93 LEU A O 1
ATOM 741 N N . CYS A 1 94 ? -8.080 4.732 20.090 1.00 79.44 94 CYS A N 1
ATOM 742 C CA . CYS A 1 94 ? -8.946 5.862 20.426 1.00 79.44 94 CYS A CA 1
ATOM 743 C C . CYS A 1 94 ? -9.900 5.528 21.581 1.00 79.44 94 CYS A C 1
ATOM 745 O O . CYS A 1 94 ? -10.041 6.319 22.514 1.00 79.44 94 CYS A O 1
ATOM 747 N N . ALA A 1 95 ? -10.531 4.351 21.566 1.00 78.19 95 ALA A N 1
ATOM 748 C CA . ALA A 1 95 ? -11.385 3.901 22.658 1.00 78.19 95 ALA A CA 1
ATOM 749 C C . ALA A 1 95 ? -10.575 3.731 23.949 1.00 78.19 95 ALA A C 1
ATOM 751 O O . ALA A 1 95 ? -10.971 4.246 24.990 1.00 78.19 95 ALA A O 1
ATOM 752 N N . GLN A 1 96 ? -9.405 3.101 23.894 1.00 75.50 96 GLN A N 1
ATOM 753 C CA . GLN A 1 96 ? -8.546 2.909 25.057 1.00 75.50 96 GLN A CA 1
ATOM 754 C C . GLN A 1 96 ? -8.071 4.237 25.664 1.00 75.50 96 GLN A C 1
ATOM 756 O O . GLN A 1 96 ? -7.954 4.335 26.883 1.00 75.50 96 GLN A O 1
ATOM 761 N N . SER A 1 97 ? -7.870 5.287 24.863 1.00 65.38 97 SER A N 1
ATOM 762 C CA . SER A 1 97 ? -7.516 6.620 25.371 1.00 65.38 97 SER A CA 1
ATOM 763 C C . SER A 1 97 ? -8.709 7.420 25.926 1.00 65.38 97 SER A C 1
ATOM 765 O O . SER A 1 97 ? -8.541 8.183 26.879 1.00 65.38 97 SER A O 1
ATOM 767 N N . ILE A 1 98 ? -9.920 7.260 25.375 1.00 66.25 98 ILE A N 1
ATOM 768 C CA . ILE A 1 98 ? -11.110 8.059 25.746 1.00 66.25 98 ILE A CA 1
ATOM 769 C C . ILE A 1 98 ? -11.912 7.418 26.896 1.00 66.25 98 ILE A C 1
ATOM 771 O O . ILE A 1 98 ? -12.412 8.111 27.788 1.00 66.25 98 ILE A O 1
ATOM 775 N N . GLN A 1 99 ? -12.009 6.087 26.922 1.00 62.53 99 GLN A N 1
ATOM 776 C CA . GLN A 1 99 ? -12.810 5.328 27.887 1.00 62.53 99 GLN A CA 1
ATOM 777 C C . GLN A 1 99 ? -12.389 5.488 29.363 1.00 62.53 99 GLN A C 1
ATOM 779 O O . GLN A 1 99 ? -13.290 5.624 30.198 1.00 62.53 99 GLN A O 1
ATOM 784 N N . PRO A 1 100 ? -11.094 5.523 29.753 1.00 62.38 100 PRO A N 1
ATOM 785 C CA . PRO A 1 100 ? -10.740 5.668 31.165 1.00 62.38 100 PRO A CA 1
ATOM 786 C C . PRO A 1 100 ? -11.151 7.044 31.695 1.00 62.38 100 PRO A C 1
ATOM 788 O O . PRO A 1 100 ? -11.689 7.130 32.797 1.00 62.38 100 PRO A O 1
ATOM 791 N N . LYS A 1 101 ? -11.017 8.107 30.887 1.00 61.88 101 LYS A N 1
ATOM 792 C CA . LYS A 1 101 ? -11.453 9.460 31.264 1.00 61.88 101 LYS A CA 1
ATOM 793 C C . LYS A 1 101 ? -12.962 9.518 31.486 1.00 61.88 101 LYS A C 1
ATOM 795 O O . LYS A 1 101 ? -13.404 10.029 32.511 1.00 61.88 101 LYS A O 1
ATOM 800 N N . PHE A 1 102 ? -13.755 8.943 30.582 1.00 66.94 102 PHE A N 1
ATOM 801 C CA . PHE A 1 102 ? -15.215 8.963 30.702 1.00 66.94 102 PHE A CA 1
ATOM 802 C C . PHE A 1 102 ? -15.719 8.093 31.863 1.00 66.94 102 PHE A C 1
ATOM 804 O O . PHE A 1 102 ? -16.598 8.519 32.613 1.00 66.94 102 PHE A O 1
ATOM 811 N N . ARG A 1 103 ? -15.116 6.912 32.082 1.00 67.12 103 ARG A N 1
ATOM 812 C CA . ARG A 1 103 ? -15.422 6.058 33.243 1.00 67.12 103 ARG A CA 1
ATOM 813 C C . ARG A 1 103 ? -15.070 6.743 34.563 1.00 67.12 103 ARG A C 1
ATOM 815 O O . ARG A 1 103 ? -15.874 6.672 35.488 1.00 67.12 103 ARG A O 1
ATOM 822 N N . ILE A 1 104 ? -13.936 7.442 34.650 1.00 70.50 104 ILE A N 1
ATOM 823 C CA . ILE A 1 104 ? -13.543 8.204 35.847 1.00 70.50 104 ILE A CA 1
ATOM 824 C C . ILE A 1 104 ? -14.498 9.382 36.080 1.00 70.50 104 ILE A C 1
ATOM 826 O O . ILE A 1 104 ? -14.983 9.544 37.197 1.00 70.50 104 ILE A O 1
ATOM 830 N N . ILE A 1 105 ? -14.843 10.160 35.046 1.00 77.50 105 ILE A N 1
ATOM 831 C CA . ILE A 1 105 ? -15.773 11.299 35.158 1.00 77.50 105 ILE A CA 1
ATOM 832 C C . ILE A 1 105 ? -17.174 10.837 35.576 1.00 77.50 105 ILE A C 1
ATOM 834 O O . ILE A 1 105 ? -17.759 11.407 36.497 1.00 77.50 105 ILE A O 1
ATOM 838 N N . LEU A 1 106 ? -17.715 9.786 34.949 1.00 74.62 106 LEU A N 1
ATOM 839 C CA . LEU A 1 106 ? -19.015 9.219 35.323 1.00 74.62 106 LEU A CA 1
ATOM 840 C C . LEU A 1 106 ? -19.004 8.679 36.756 1.00 74.62 106 LEU A C 1
ATOM 842 O O . LEU A 1 106 ? -19.970 8.869 37.496 1.00 74.62 106 LEU A O 1
ATOM 846 N N . TRP A 1 107 ? -17.906 8.052 37.178 1.00 71.81 107 TRP A N 1
ATOM 847 C CA . TRP A 1 107 ? -17.745 7.578 38.549 1.00 71.81 107 TRP A CA 1
ATOM 848 C C . TRP A 1 107 ? -17.652 8.735 39.553 1.00 71.81 107 TRP A C 1
ATOM 850 O O . TRP A 1 107 ? -18.282 8.690 40.612 1.00 71.81 107 TRP A O 1
ATOM 860 N N . HIS A 1 108 ? -16.963 9.817 39.188 1.00 76.75 108 HIS A N 1
ATOM 861 C CA . HIS A 1 108 ? -16.885 11.040 39.983 1.00 76.75 108 HIS A CA 1
ATOM 862 C C . HIS A 1 108 ? -18.260 11.716 40.110 1.00 76.75 108 HIS A C 1
ATOM 864 O O . HIS A 1 108 ? -18.687 12.083 41.207 1.00 76.75 108 HIS A O 1
ATOM 870 N N . LYS A 1 109 ? -19.017 11.786 39.007 1.00 76.62 109 LYS A N 1
ATOM 871 C CA . LYS A 1 109 ? -20.385 12.323 38.976 1.00 76.62 109 LYS A CA 1
ATOM 872 C C . LYS A 1 109 ? -21.345 11.483 39.827 1.00 76.62 109 LYS A C 1
ATOM 874 O O . LYS A 1 109 ? -22.132 12.041 40.592 1.00 76.62 109 LYS A O 1
ATOM 879 N N . LYS A 1 110 ? -21.237 10.147 39.773 1.00 78.31 110 LYS A N 1
ATOM 880 C CA . LYS A 1 110 ? -22.035 9.221 40.598 1.00 78.31 110 LYS A CA 1
ATOM 881 C C . LYS A 1 110 ? -21.733 9.371 42.093 1.00 78.31 110 LYS A C 1
ATOM 883 O O . LYS A 1 110 ? -22.661 9.362 42.901 1.00 78.31 110 LYS A O 1
ATOM 888 N N . ARG A 1 111 ? -20.462 9.562 42.469 1.00 66.62 111 ARG A N 1
ATOM 889 C CA . ARG A 1 111 ? -20.065 9.824 43.864 1.00 66.62 111 ARG A CA 1
ATOM 890 C C . ARG A 1 111 ? -20.567 11.175 44.384 1.00 66.62 111 ARG A C 1
ATOM 892 O O . ARG A 1 111 ? -21.052 11.232 45.513 1.00 66.62 111 ARG A O 1
ATOM 899 N N . ASN A 1 112 ? -20.525 12.235 43.576 1.00 70.38 112 ASN A N 1
ATOM 900 C CA . ASN A 1 112 ? -21.023 13.554 43.989 1.00 70.38 112 ASN A CA 1
ATOM 901 C C . ASN A 1 112 ? -22.546 13.575 44.200 1.00 70.38 112 ASN A C 1
ATOM 903 O O . ASN A 1 112 ? -23.016 14.136 45.186 1.00 70.38 112 ASN A O 1
ATOM 907 N N . ALA A 1 113 ? -23.320 12.888 43.355 1.00 79.38 113 ALA A N 1
ATOM 908 C CA . ALA A 1 113 ? -24.773 12.782 43.528 1.00 79.38 113 ALA A CA 1
ATOM 909 C C . ALA A 1 113 ? -25.187 12.027 44.812 1.00 79.38 113 ALA A C 1
ATOM 911 O O . ALA A 1 113 ? -26.237 12.303 45.394 1.00 79.38 113 ALA A O 1
ATOM 912 N N . ALA A 1 114 ? -24.375 11.070 45.276 1.00 77.94 114 ALA A N 1
ATOM 913 C CA . ALA A 1 114 ? -24.615 10.375 46.542 1.00 77.94 114 ALA A CA 1
ATOM 914 C C . ALA A 1 114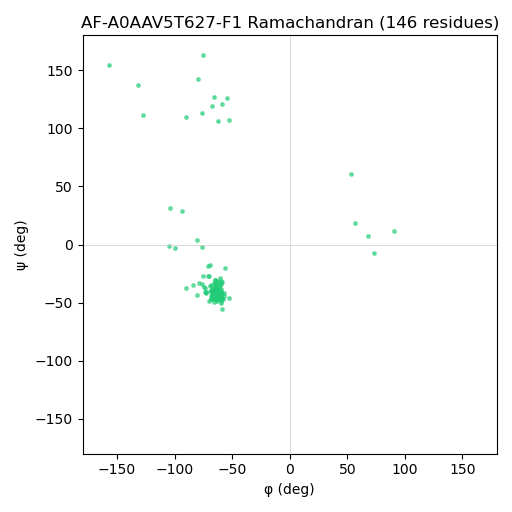 ? -24.333 11.276 47.758 1.00 77.94 114 ALA A C 1
ATOM 916 O O . ALA A 1 114 ? -25.129 11.301 48.696 1.00 77.94 114 ALA A O 1
ATOM 917 N N . LYS A 1 115 ? -23.251 12.069 47.712 1.00 79.44 115 LYS A N 1
ATOM 918 C CA . LYS A 1 115 ? -22.923 13.038 48.771 1.00 79.44 115 LYS A CA 1
ATOM 919 C C . LYS A 1 115 ? -24.012 14.102 48.942 1.00 79.44 115 LYS A C 1
ATOM 921 O O . LYS A 1 115 ? -24.404 14.374 50.071 1.00 79.44 115 LYS A O 1
ATOM 926 N N . ILE A 1 116 ? -24.547 14.641 47.841 1.00 80.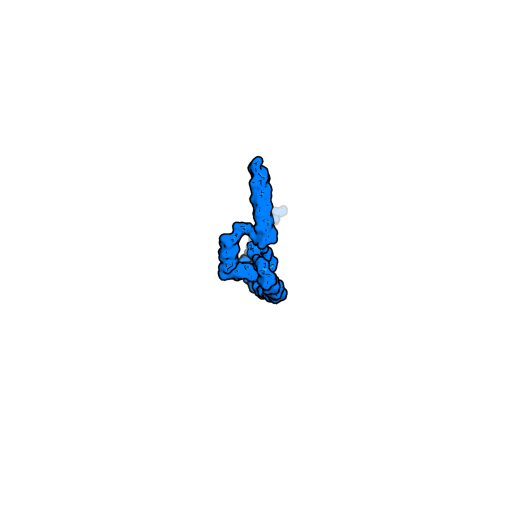69 116 ILE A N 1
ATOM 927 C CA . ILE A 1 116 ? -25.612 15.660 47.886 1.00 80.69 116 ILE A CA 1
ATOM 928 C C . ILE A 1 116 ? -26.890 15.114 48.541 1.00 80.69 116 ILE A C 1
ATOM 930 O O . ILE A 1 116 ? -27.488 15.803 49.359 1.00 80.69 116 ILE A O 1
ATOM 934 N N . ARG A 1 117 ? -27.288 13.862 48.262 1.00 83.50 117 ARG A N 1
ATOM 935 C CA . ARG A 1 117 ? -28.470 13.248 48.902 1.00 83.50 117 ARG A CA 1
ATOM 936 C C . ARG A 1 117 ? -28.330 13.114 50.419 1.00 83.50 117 ARG A C 1
ATOM 938 O O . ARG A 1 117 ? -29.272 13.430 51.139 1.00 83.50 117 ARG A O 1
ATOM 945 N N . CYS A 1 118 ? -27.165 12.677 50.898 1.00 80.38 118 CYS A N 1
ATOM 946 C CA . CYS A 1 118 ? -26.910 12.566 52.336 1.00 80.38 118 CYS A CA 1
ATOM 947 C C . CYS A 1 118 ? -26.881 13.951 53.004 1.00 80.38 118 CYS A C 1
ATOM 949 O O . CYS A 1 118 ? -27.515 14.147 54.036 1.00 80.38 118 CYS A O 1
ATOM 951 N N . GLY A 1 119 ? -26.234 14.934 52.364 1.00 83.56 119 GLY A N 1
ATOM 952 C CA . GLY A 1 119 ? -26.217 16.321 52.835 1.00 83.56 119 GLY A CA 1
ATOM 953 C C . GLY A 1 119 ? -27.619 16.924 52.947 1.00 83.56 119 GLY A C 1
ATOM 954 O O . GLY A 1 119 ? -27.960 17.466 53.995 1.00 83.56 119 GLY A O 1
ATOM 955 N N . ASN A 1 120 ? -28.465 16.746 51.925 1.00 84.69 120 ASN A N 1
ATOM 956 C CA . ASN A 1 120 ? -29.854 17.213 51.965 1.00 84.69 120 ASN A CA 1
ATOM 957 C C . ASN A 1 120 ? -30.651 16.564 53.104 1.00 84.69 120 ASN A C 1
ATOM 959 O O . ASN A 1 120 ? -31.396 17.260 53.784 1.00 84.69 120 ASN A O 1
ATOM 963 N N . SER A 1 121 ? -30.458 15.261 53.349 1.00 82.62 121 SER A N 1
ATOM 964 C CA . SER A 1 121 ? -31.109 14.560 54.465 1.00 82.62 121 SER A CA 1
ATOM 965 C C . SER A 1 121 ? -30.664 15.072 55.840 1.00 82.62 121 SER A C 1
ATOM 967 O O . SER A 1 121 ? -31.428 14.974 56.801 1.00 82.62 121 SER A O 1
ATOM 969 N N . LEU A 1 122 ? -29.429 15.558 55.962 1.00 86.00 122 LEU A N 1
ATOM 970 C CA . LEU A 1 122 ? -28.868 16.067 57.214 1.00 86.00 122 LEU A CA 1
ATOM 971 C C . LEU A 1 122 ? -29.347 17.498 57.48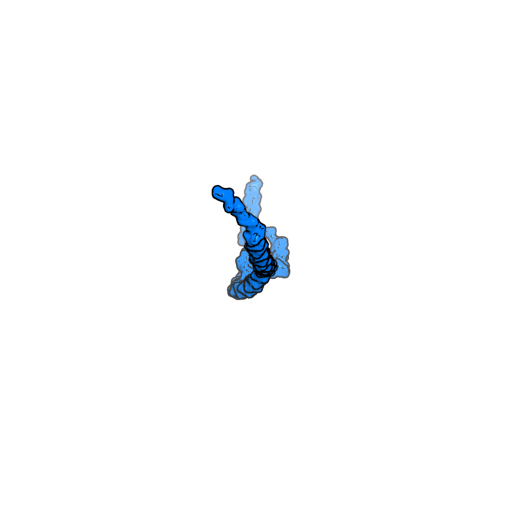1 1.00 86.00 122 LEU A C 1
ATOM 973 O O . LEU A 1 122 ? -29.801 17.799 58.583 1.00 86.00 122 LEU A O 1
ATOM 977 N N . VAL A 1 123 ? -29.348 18.341 56.443 1.00 87.38 123 VAL A N 1
ATOM 978 C CA . VAL A 1 123 ? -29.900 19.702 56.495 1.00 87.38 123 VAL A CA 1
ATOM 979 C C . VAL A 1 123 ? -31.371 19.671 56.899 1.00 87.38 123 VAL A C 1
ATOM 981 O O . VAL A 1 123 ? -31.738 20.373 57.833 1.00 87.38 123 VAL A O 1
ATOM 984 N N . SER A 1 124 ? -32.192 18.799 56.302 1.00 81.19 124 SER A N 1
ATOM 985 C CA . SER A 1 124 ? -33.611 18.690 56.669 1.00 81.19 124 SER A CA 1
ATOM 986 C C . SER A 1 124 ? -33.836 18.322 58.140 1.00 81.19 124 SER A C 1
ATOM 988 O O . SER A 1 124 ? -34.785 18.804 58.753 1.00 81.19 124 SER A O 1
ATOM 990 N N . ARG A 1 125 ? -32.951 17.509 58.737 1.00 83.94 125 ARG A N 1
ATOM 991 C CA . ARG A 1 125 ? -33.042 17.150 60.163 1.00 83.94 125 ARG A CA 1
ATOM 992 C C . ARG A 1 125 ? -32.652 18.313 61.071 1.00 83.94 125 ARG A C 1
ATOM 994 O O . ARG A 1 125 ? -33.351 18.574 62.043 1.00 83.94 125 ARG A O 1
ATOM 1001 N N . LEU A 1 126 ? -31.600 19.050 60.718 1.00 84.56 126 LEU A N 1
ATOM 1002 C CA . LEU A 1 126 ? -31.181 20.243 61.459 1.00 84.56 126 LEU A CA 1
ATOM 1003 C C . LEU A 1 126 ? -32.233 21.355 61.398 1.00 84.56 126 LEU A C 1
ATOM 1005 O O . LEU A 1 126 ? -32.483 22.015 62.402 1.00 84.56 126 LEU A O 1
ATOM 1009 N N . THR A 1 127 ? -32.888 21.551 60.249 1.00 81.81 127 THR A N 1
ATOM 1010 C CA . THR A 1 127 ? -33.997 22.510 60.133 1.00 81.81 127 THR A CA 1
ATOM 1011 C C . THR A 1 127 ? -35.160 22.112 61.039 1.00 81.81 127 THR A C 1
ATOM 1013 O O . THR A 1 127 ? -35.720 22.967 61.721 1.00 81.81 127 THR A O 1
ATOM 1016 N N . GLN A 1 128 ? -35.483 20.818 61.110 1.00 87.12 128 GLN A N 1
ATOM 1017 C CA . GLN A 1 128 ? -36.553 20.315 61.969 1.00 87.12 128 GLN A CA 1
ATOM 1018 C C . GLN A 1 128 ? -36.233 20.483 63.466 1.00 87.12 128 GLN A C 1
ATOM 1020 O O . GLN A 1 128 ? -37.102 20.900 64.230 1.00 87.12 128 GLN A O 1
ATOM 1025 N N . GLU A 1 129 ? -34.991 20.230 63.893 1.00 84.75 129 GLU A N 1
ATOM 1026 C CA . GLU A 1 129 ? -34.568 20.490 65.278 1.00 84.75 129 GLU A CA 1
ATOM 1027 C C . GLU A 1 129 ? -34.556 21.982 65.620 1.00 84.75 129 GLU A C 1
ATOM 1029 O O . GLU A 1 129 ? -34.986 22.369 66.707 1.00 84.75 129 GLU A O 1
ATOM 1034 N N . ARG A 1 130 ? -34.130 22.837 64.683 1.00 80.12 130 ARG A N 1
ATOM 1035 C CA . ARG A 1 130 ? -34.114 24.292 64.878 1.00 80.12 130 ARG A CA 1
ATOM 1036 C C . ARG A 1 130 ? -35.523 24.862 65.045 1.00 80.12 130 ARG A C 1
ATOM 1038 O O . ARG A 1 130 ? -35.730 25.664 65.946 1.00 80.12 130 ARG A O 1
ATOM 1045 N N . ILE A 1 131 ? -36.484 24.412 64.234 1.00 79.88 131 ILE A N 1
ATOM 1046 C CA . ILE A 1 131 ? -37.899 24.809 64.352 1.00 79.88 131 ILE A CA 1
ATOM 1047 C C . ILE A 1 131 ? -38.478 24.356 65.701 1.00 79.88 131 ILE A C 1
ATOM 1049 O O . ILE A 1 131 ? -39.196 25.109 66.356 1.00 79.88 131 ILE A O 1
ATOM 1053 N N . LYS A 1 132 ? -38.126 23.148 66.162 1.00 83.25 132 LYS A N 1
ATOM 1054 C CA . LYS A 1 132 ? -38.569 22.640 67.469 1.00 83.25 132 LYS A CA 1
ATO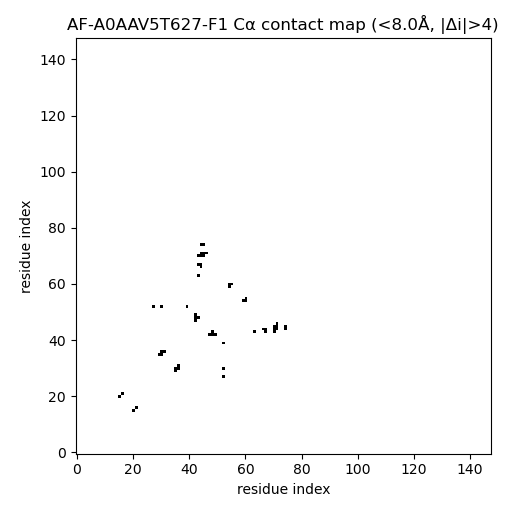M 1055 C C . LYS A 1 132 ? -38.003 23.459 68.637 1.00 83.25 132 LYS A C 1
ATOM 1057 O O . LYS A 1 132 ? -38.721 23.720 69.601 1.00 83.25 132 LYS A O 1
ATOM 1062 N N . ALA A 1 133 ? -36.741 23.876 68.543 1.00 77.44 133 ALA A N 1
ATOM 1063 C CA . ALA A 1 133 ? -36.096 24.708 69.554 1.00 77.44 133 ALA A CA 1
ATOM 1064 C C . ALA A 1 133 ? -36.680 26.132 69.620 1.00 77.44 133 ALA A C 1
ATOM 1066 O O . ALA A 1 133 ? -36.770 26.683 70.714 1.00 77.44 133 ALA A O 1
ATOM 1067 N N . ASP A 1 134 ? -37.094 26.707 68.487 1.00 75.62 134 ASP A N 1
ATOM 1068 C CA . ASP A 1 134 ? -37.719 28.038 68.426 1.00 75.62 134 ASP A CA 1
ATOM 1069 C C . ASP A 1 134 ? -39.111 28.031 69.076 1.00 75.62 134 ASP A C 1
ATOM 1071 O O . ASP A 1 134 ? -39.380 28.799 69.996 1.00 75.62 134 ASP A O 1
ATOM 1075 N N . SER A 1 135 ? -39.933 27.030 68.738 1.00 73.19 135 SER A N 1
ATOM 1076 C CA . SER A 1 135 ? -41.262 26.838 69.337 1.00 73.19 135 SER A CA 1
ATOM 1077 C C . SER A 1 135 ? -41.219 26.661 70.865 1.00 73.19 135 SER A C 1
ATOM 1079 O O . SER A 1 135 ? -42.120 27.108 71.578 1.00 73.19 135 SER A O 1
ATOM 1081 N N . SER A 1 136 ? -40.153 26.050 71.398 1.00 66.88 136 SER A N 1
ATOM 1082 C CA . SER A 1 136 ? -39.951 25.932 72.850 1.00 66.88 136 SER A CA 1
ATOM 1083 C C . SER A 1 136 ? -39.490 27.234 73.516 1.00 66.88 136 SER A C 1
ATOM 1085 O O . SER A 1 136 ? -39.784 27.431 74.692 1.00 66.88 136 SER A O 1
ATOM 1087 N N . ARG A 1 137 ? -38.797 28.134 72.801 1.00 64.94 137 ARG A N 1
ATOM 1088 C CA . ARG A 1 137 ? -38.422 29.456 73.338 1.00 64.94 137 ARG A CA 1
ATOM 1089 C C . ARG A 1 137 ? -39.616 30.395 73.416 1.00 64.94 137 ARG A C 1
ATOM 1091 O O . ARG A 1 137 ? -39.771 31.058 74.435 1.00 64.94 137 ARG A O 1
ATOM 1098 N N . ASP A 1 138 ? -40.476 30.395 72.401 1.00 63.75 138 ASP A N 1
ATOM 1099 C CA . ASP A 1 138 ? -41.689 31.222 72.392 1.00 63.75 138 ASP A CA 1
ATOM 1100 C C . ASP A 1 138 ? -42.663 30.824 73.511 1.00 63.75 138 ASP A C 1
ATOM 1102 O O . ASP A 1 138 ? -43.331 31.672 74.094 1.00 63.75 138 ASP A O 1
ATOM 1106 N N . SER A 1 139 ? -42.679 29.539 73.879 1.00 60.78 139 SER A N 1
ATOM 1107 C CA . SER A 1 139 ? -43.482 29.020 74.998 1.00 60.78 139 SER A CA 1
ATOM 1108 C C . SER A 1 139 ? -42.960 29.442 76.382 1.00 60.78 139 SER A C 1
ATOM 1110 O O . SER A 1 139 ? -43.695 29.350 77.362 1.00 60.78 139 SER A O 1
ATOM 1112 N N . LEU A 1 140 ? -41.696 29.872 76.480 1.00 61.69 140 LEU A N 1
ATOM 1113 C CA . LEU A 1 140 ? -41.047 30.289 77.729 1.00 61.69 140 LEU A CA 1
ATOM 1114 C C . LEU A 1 140 ? -40.899 31.817 77.835 1.00 61.69 140 LEU A C 1
ATOM 1116 O O . LEU A 1 140 ? -40.389 32.315 78.839 1.00 61.69 140 LEU A O 1
ATOM 1120 N N . ALA A 1 141 ? -41.322 32.571 76.815 1.00 60.31 141 ALA A N 1
ATOM 1121 C CA . ALA A 1 141 ? -41.313 34.024 76.861 1.00 60.31 141 ALA A CA 1
ATOM 1122 C C . ALA A 1 141 ? -42.346 34.506 77.902 1.00 60.31 141 ALA A C 1
ATOM 1124 O O . ALA A 1 141 ? -43.535 34.210 77.762 1.00 60.31 141 ALA A O 1
ATOM 1125 N N . PRO A 1 142 ? -41.937 35.231 78.961 1.00 61.56 142 PRO A N 1
ATOM 1126 C CA . PRO A 1 142 ? -42.884 35.785 79.913 1.00 61.56 142 PRO A CA 1
ATOM 1127 C C . PRO A 1 142 ? -43.738 36.835 79.201 1.00 61.56 142 PRO A C 1
ATOM 1129 O O . PRO A 1 142 ? -43.219 37.750 78.559 1.00 61.56 142 PRO A O 1
ATOM 1132 N N . SER A 1 143 ? -45.057 36.689 79.309 1.00 58.81 143 SER A N 1
ATOM 1133 C CA . SER A 1 143 ? -46.021 37.661 78.800 1.00 58.81 143 SER A CA 1
ATOM 1134 C C . SER A 1 143 ? -45.705 39.047 79.378 1.00 58.81 143 SER A C 1
ATOM 1136 O O . SER A 1 143 ? -45.609 39.161 80.606 1.00 58.81 143 SER A O 1
ATOM 1138 N N . PRO A 1 144 ? -45.531 40.092 78.542 1.00 55.94 144 PRO A N 1
ATOM 1139 C CA . PRO A 1 144 ? -45.292 41.438 79.036 1.00 55.94 144 PRO A CA 1
ATOM 1140 C C . PRO A 1 144 ? -46.476 41.848 79.910 1.00 55.94 144 PRO A C 1
ATOM 1142 O O . PRO A 1 144 ? -47.628 41.824 79.478 1.00 55.94 144 PRO A O 1
ATOM 1145 N N . SER A 1 145 ? -46.166 42.154 81.167 1.00 51.94 145 SER A N 1
ATOM 1146 C CA . SER A 1 145 ? -47.089 42.661 82.171 1.00 51.94 145 SER A CA 1
ATOM 1147 C C . SER A 1 145 ? -47.812 43.886 81.623 1.00 51.94 145 SER A C 1
ATOM 1149 O O . SER A 1 145 ? -47.212 44.952 81.478 1.00 51.94 145 SER A O 1
ATOM 1151 N N . LEU A 1 146 ? -49.093 43.711 81.306 1.00 51.47 146 LEU A N 1
ATOM 1152 C CA . LEU A 1 146 ? -50.010 44.802 81.035 1.00 51.47 146 LEU A CA 1
ATOM 1153 C C . LEU A 1 146 ? -50.657 45.195 82.367 1.00 51.47 146 LEU A C 1
ATOM 1155 O O . LEU A 1 146 ? -51.439 44.431 82.934 1.00 51.47 146 LEU A O 1
ATOM 1159 N N . SER A 1 147 ? -50.305 46.367 82.876 1.00 42.38 147 SER A N 1
ATOM 1160 C CA . SER A 1 147 ? -51.019 47.046 83.955 1.00 42.38 147 SER A CA 1
ATOM 1161 C C . SER A 1 147 ? -50.730 48.548 83.903 1.00 42.38 147 SER A C 1
ATOM 1163 O O . SER A 1 147 ? -49.620 48.926 83.519 1.00 42.38 147 SER A O 1
ATOM 1165 N N . PRO A 1 148 ? -51.629 49.402 84.416 1.00 58.81 148 PRO A N 1
ATOM 1166 C CA . PRO A 1 148 ? -53.096 49.403 84.358 1.00 58.81 148 PRO A CA 1
ATOM 1167 C C . PRO A 1 148 ? -53.657 50.435 83.358 1.00 58.81 148 PRO A C 1
ATOM 1169 O O . PRO A 1 148 ? -52.944 51.405 83.016 1.00 58.81 148 PRO A O 1
#

InterPro domains:
  IPR003280 Two pore domain potassium channel [PTHR11003] (10-103)
  IPR013099 Potassium channel domain [PF07885] (29-87)

Radius of gyration: 44.75 Å; Cα contacts (8 Å, |Δi|>4): 28; chains: 1; bounding box: 94×59×118 Å

Solvent-accessible surface area (backbone atoms only — not comparable to full-atom values): 8480 Å² total; per-residue (Å²): 114,69,70,60,54,52,53,51,52,49,49,54,50,50,54,40,41,76,74,68,54,79,88,49,68,75,55,52,64,59,47,68,33,74,68,39,46,50,52,48,52,50,28,48,35,70,65,66,55,85,70,85,76,69,65,87,47,75,67,50,46,53,51,52,51,57,47,36,69,57,25,45,63,53,42,54,54,50,48,55,55,51,50,53,53,49,52,50,51,49,51,50,53,53,46,64,66,48,48,60,58,51,52,50,50,54,50,51,53,55,52,51,58,53,53,52,54,53,49,53,58,50,51,56,49,53,53,52,52,51,54,54,54,50,58,56,48,65,73,65,57,77,77,79,85,85,80,134

Mean predicted aligned error: 15.04 Å